Protein AF-A0A9D1RC67-F1 (afdb_monomer_lite)

Secondary structure (DSSP, 8-state):
---------------HHHHHHHHHHHHTT-SSHHHHHHHHHTT------TT-TTHHHHHHHHHHHHHHHHHHHHTTSS----THHHHHHHHHHHHHHHHHT--

Sequence (103 aa):
MKEDNRTEILNFRVTKTEKELIEMYASTKYKNIAPYLRDCALHKEIKIIRGIEGVEYELRRIGNNLNQLTKAVNSGMCNAVDLKEMRQEVAKVWQLLSSLQGK

InterPro domains:
  IPR053842 Mobilization protein NikA-like [PF21983] (5-72)

Structure (mmCIF, N/CA/C/O backbone):
data_AF-A0A9D1RC67-F1
#
_entry.id   AF-A0A9D1RC67-F1
#
loop_
_atom_site.group_PDB
_atom_site.id
_atom_site.type_symbol
_atom_site.label_atom_id
_atom_site.label_alt_id
_atom_site.label_comp_id
_atom_site.label_asym_id
_atom_site.label_entity_id
_atom_site.label_seq_id
_atom_site.pdbx_PDB_ins_code
_atom_site.Cartn_x
_atom_site.Cartn_y
_atom_site.Cartn_z
_atom_site.occupancy
_atom_site.B_iso_or_equiv
_atom_site.auth_seq_id
_atom_site.auth_comp_id
_atom_site.auth_asym_id
_atom_site.auth_atom_id
_atom_site.pdbx_PDB_model_num
ATOM 1 N N . MET A 1 1 ? -8.815 20.784 -7.139 1.00 45.50 1 MET A N 1
ATOM 2 C CA . MET A 1 1 ? -9.467 20.889 -5.815 1.00 45.50 1 MET A CA 1
ATOM 3 C C . MET A 1 1 ? -8.356 21.049 -4.796 1.00 45.50 1 MET A C 1
ATOM 5 O O . MET A 1 1 ? -7.436 20.245 -4.837 1.00 45.50 1 MET A O 1
ATOM 9 N N . LYS A 1 2 ? -8.358 22.116 -3.986 1.00 49.12 2 LYS A N 1
ATOM 10 C CA . LYS A 1 2 ? -7.401 22.232 -2.873 1.00 49.12 2 LYS A CA 1
ATOM 11 C C . LYS A 1 2 ? -7.628 21.033 -1.949 1.00 49.12 2 LYS A C 1
ATOM 13 O O . LYS A 1 2 ? -8.784 20.705 -1.695 1.00 49.12 2 LYS A O 1
ATOM 18 N N . GLU A 1 3 ? -6.561 20.360 -1.525 1.00 60.00 3 GLU A N 1
ATOM 19 C CA . GLU A 1 3 ? -6.663 19.368 -0.454 1.00 60.00 3 GLU A CA 1
ATOM 20 C C . GLU A 1 3 ? -7.233 20.076 0.770 1.00 60.00 3 GLU A C 1
ATOM 22 O O . GLU A 1 3 ? -6.604 20.975 1.325 1.00 60.00 3 GLU A O 1
ATOM 27 N N . ASP A 1 4 ? -8.464 19.726 1.121 1.00 76.56 4 ASP A N 1
ATOM 28 C CA . ASP A 1 4 ? -9.083 20.218 2.335 1.00 76.56 4 ASP A CA 1
ATOM 29 C C . ASP A 1 4 ? -8.418 19.528 3.530 1.00 76.56 4 ASP A C 1
ATOM 31 O O . ASP A 1 4 ? -8.199 18.306 3.528 1.00 76.56 4 ASP A O 1
ATOM 35 N N . ASN A 1 5 ? -8.047 20.315 4.536 1.00 83.19 5 ASN A N 1
ATOM 36 C CA . ASN A 1 5 ? -7.440 19.769 5.738 1.00 83.19 5 ASN A CA 1
ATOM 37 C C . ASN A 1 5 ? -8.509 18.983 6.501 1.00 83.19 5 ASN A C 1
ATOM 39 O O . ASN A 1 5 ? -9.626 19.446 6.698 1.00 83.19 5 ASN A O 1
ATOM 43 N N . ARG A 1 6 ? -8.172 17.772 6.952 1.00 84.88 6 ARG A N 1
ATOM 44 C CA . ARG A 1 6 ? -9.111 16.912 7.687 1.00 84.88 6 ARG A CA 1
ATOM 45 C C . ARG A 1 6 ? -9.259 17.412 9.130 1.00 84.88 6 ARG A C 1
ATOM 47 O O . ARG A 1 6 ? -8.548 16.925 10.005 1.00 84.88 6 ARG A O 1
ATOM 54 N N . THR A 1 7 ? -10.135 18.391 9.351 1.00 92.31 7 THR A N 1
ATOM 55 C CA . THR A 1 7 ? -10.375 19.038 10.657 1.00 92.31 7 THR A CA 1
ATOM 56 C C . THR A 1 7 ? -11.483 18.382 11.479 1.00 92.31 7 THR A C 1
ATOM 58 O O . THR A 1 7 ? -11.442 18.443 12.705 1.00 92.31 7 THR A O 1
ATOM 61 N N . GLU A 1 8 ? -12.444 17.726 10.826 1.00 92.00 8 GLU A N 1
ATOM 62 C CA . GLU A 1 8 ? -13.608 17.128 11.488 1.00 92.00 8 GLU A CA 1
ATOM 63 C C . GLU A 1 8 ? -13.291 15.775 12.146 1.00 92.00 8 GLU A C 1
ATOM 65 O O . GLU A 1 8 ? -12.601 14.926 11.570 1.00 92.00 8 GLU A O 1
ATOM 70 N N . ILE A 1 9 ? -13.836 15.549 13.348 1.00 90.88 9 ILE A N 1
ATOM 71 C CA . ILE A 1 9 ? -13.595 14.349 14.164 1.00 90.88 9 ILE A CA 1
ATOM 72 C C . ILE A 1 9 ? -14.887 13.536 14.307 1.00 90.88 9 ILE A C 1
ATOM 74 O O . ILE A 1 9 ? -15.915 14.052 14.740 1.00 90.88 9 ILE A O 1
ATOM 78 N N . LEU A 1 10 ? -14.812 12.234 14.017 1.00 89.19 10 LEU A N 1
ATOM 79 C CA . LEU A 1 10 ? -15.873 11.264 14.299 1.00 89.19 10 LEU A CA 1
ATOM 80 C C . LEU A 1 10 ? -15.483 10.405 15.505 1.00 89.19 10 LEU A C 1
ATOM 82 O O . LEU A 1 10 ? -14.491 9.680 15.453 1.00 89.19 10 LEU A O 1
ATOM 86 N N . ASN A 1 11 ? -16.285 10.462 16.569 1.00 91.50 11 ASN A N 1
ATOM 87 C CA . ASN A 1 11 ? -16.096 9.672 17.785 1.00 91.50 11 ASN A CA 1
ATOM 88 C C . ASN A 1 11 ? -17.229 8.652 17.935 1.00 91.50 11 ASN A C 1
ATOM 90 O O . ASN A 1 11 ? -18.401 9.007 17.821 1.00 91.50 11 ASN A O 1
ATOM 94 N N . PHE A 1 12 ? -16.892 7.401 18.241 1.00 92.50 12 PHE A N 1
ATOM 95 C CA . PHE A 1 12 ? -17.864 6.347 18.531 1.00 92.50 12 PHE A CA 1
ATOM 96 C C . PHE A 1 12 ? -17.337 5.419 19.626 1.00 92.50 12 PHE A C 1
ATOM 98 O O . PHE A 1 12 ? -16.130 5.306 19.843 1.00 92.50 12 PHE A O 1
ATOM 105 N N . ARG A 1 13 ? -18.258 4.792 20.362 1.00 95.62 13 ARG A N 1
ATOM 106 C CA . ARG A 1 13 ? -17.914 3.829 21.412 1.00 95.62 13 ARG A CA 1
ATOM 107 C C . ARG A 1 13 ? -17.748 2.446 20.799 1.00 95.62 13 ARG A C 1
ATOM 109 O O . ARG A 1 13 ? -18.527 2.065 19.934 1.00 95.62 13 ARG A O 1
ATOM 116 N N . VAL A 1 14 ? -16.762 1.714 21.300 1.00 95.44 14 VAL A N 1
ATOM 117 C CA . VAL A 1 14 ? -16.496 0.318 20.957 1.00 95.44 14 VAL A CA 1
ATOM 118 C C . VAL A 1 14 ? -16.248 -0.471 22.232 1.00 95.44 14 VAL A C 1
ATOM 120 O O . VAL A 1 14 ? -15.740 0.057 23.226 1.00 95.44 14 VAL A O 1
ATOM 123 N N . THR A 1 15 ? -16.599 -1.744 22.202 1.00 97.81 15 THR A N 1
ATOM 124 C CA . THR A 1 15 ? -16.157 -2.734 23.177 1.00 97.81 15 THR A CA 1
ATOM 125 C C . THR A 1 15 ? -14.651 -2.977 23.042 1.00 97.81 15 THR A C 1
ATOM 127 O O . THR A 1 15 ? -14.016 -2.628 22.043 1.00 97.81 15 THR A O 1
ATOM 130 N N . LYS A 1 16 ? -14.056 -3.614 24.056 1.00 97.31 16 LYS A N 1
ATOM 131 C CA . LYS A 1 16 ? -12.637 -3.993 24.023 1.00 97.31 16 LYS A CA 1
ATOM 132 C C . LYS A 1 16 ? -12.325 -4.912 22.834 1.00 97.31 16 LYS A C 1
ATOM 134 O O . LYS A 1 16 ? -11.354 -4.678 22.126 1.00 97.31 16 LYS A O 1
ATOM 139 N N . THR A 1 17 ? -13.186 -5.897 22.588 1.00 96.75 17 THR A N 1
ATOM 140 C CA . THR A 1 17 ? -13.033 -6.860 21.490 1.00 96.75 17 THR A CA 1
ATOM 141 C C . THR A 1 17 ? -13.115 -6.187 20.121 1.00 96.75 17 THR A C 1
ATOM 143 O O . THR A 1 17 ? -12.291 -6.456 19.254 1.00 96.75 17 THR A O 1
ATOM 146 N N . GLU A 1 18 ? -14.056 -5.261 19.922 1.00 95.31 18 GLU A N 1
ATOM 147 C CA . GLU A 1 18 ? -14.144 -4.493 18.672 1.00 95.31 18 GLU A CA 1
ATOM 148 C C . GLU A 1 18 ? -12.891 -3.644 18.439 1.00 95.31 18 GLU A C 1
ATOM 150 O O . GLU A 1 18 ? -12.389 -3.589 17.318 1.00 95.31 18 GLU A O 1
ATOM 155 N N . LYS A 1 19 ? -12.347 -3.023 19.494 1.00 94.62 19 LYS A N 1
ATOM 156 C CA . LYS A 1 19 ? -11.100 -2.257 19.400 1.00 94.62 19 LYS A CA 1
ATOM 157 C C . LYS A 1 19 ? -9.928 -3.131 18.940 1.00 94.62 19 LYS A C 1
ATOM 159 O O . LYS A 1 19 ? -9.220 -2.743 18.014 1.00 94.62 19 LYS A O 1
ATOM 164 N N . GLU A 1 20 ? -9.755 -4.304 19.547 1.00 94.94 20 GLU A N 1
ATOM 165 C CA . GLU A 1 20 ? -8.688 -5.254 19.195 1.00 94.94 20 GLU A CA 1
ATOM 166 C C . GLU A 1 20 ? -8.806 -5.726 17.736 1.00 94.94 20 GLU A C 1
ATOM 168 O O . GLU A 1 20 ? -7.813 -5.769 17.008 1.00 94.94 20 GLU A O 1
ATOM 173 N N . LEU A 1 21 ? -10.026 -6.014 17.272 1.00 93.19 21 LEU A N 1
ATOM 174 C CA . LEU A 1 21 ? -10.278 -6.393 15.879 1.00 93.19 21 LEU A CA 1
ATOM 175 C C . LEU A 1 21 ? -9.953 -5.251 14.906 1.00 93.19 21 LEU A C 1
ATOM 177 O O . LEU A 1 21 ? -9.295 -5.477 13.890 1.00 93.19 21 LEU A O 1
ATOM 181 N N . ILE A 1 22 ? -10.368 -4.019 15.214 1.00 92.12 22 ILE A N 1
ATOM 182 C CA . ILE A 1 22 ? -10.075 -2.841 14.383 1.00 92.12 22 ILE A CA 1
ATOM 183 C C . ILE A 1 22 ? -8.562 -2.618 14.264 1.00 92.12 22 ILE A C 1
ATOM 185 O O . ILE A 1 22 ? -8.066 -2.363 13.165 1.00 92.12 22 ILE A O 1
ATOM 189 N N . GLU A 1 23 ? -7.825 -2.731 15.370 1.00 91.62 23 GLU A N 1
ATOM 190 C CA . GLU A 1 23 ? -6.364 -2.600 15.398 1.00 91.62 23 GLU A CA 1
ATOM 191 C C . GLU A 1 23 ? -5.682 -3.685 14.557 1.00 91.62 23 GLU A C 1
ATOM 193 O O . GLU A 1 23 ? -4.817 -3.378 13.729 1.00 91.62 23 GLU A O 1
ATOM 198 N N . MET A 1 24 ? -6.124 -4.938 14.698 1.00 90.31 24 MET A N 1
ATOM 199 C CA . MET A 1 24 ? -5.618 -6.068 13.920 1.00 90.31 24 MET A CA 1
ATOM 200 C C . MET A 1 24 ? -5.818 -5.849 12.413 1.00 90.31 24 MET A C 1
ATOM 202 O O . MET A 1 24 ? -4.856 -5.931 11.643 1.00 90.31 24 MET A O 1
ATOM 206 N N . TYR A 1 25 ? -7.035 -5.512 11.977 1.00 87.50 25 TYR A N 1
ATOM 207 C CA . TYR A 1 25 ? -7.321 -5.293 10.557 1.00 87.50 25 TYR A CA 1
ATOM 208 C C . TYR A 1 25 ? -6.582 -4.078 9.991 1.00 87.50 25 TYR A C 1
ATOM 210 O O . TYR A 1 25 ? -6.036 -4.152 8.887 1.00 87.50 25 TYR A O 1
ATOM 218 N N . ALA A 1 26 ? -6.489 -2.986 10.756 1.00 89.38 26 ALA A N 1
ATOM 219 C CA . ALA A 1 26 ? -5.733 -1.809 10.345 1.00 89.38 26 ALA A CA 1
ATOM 220 C C . ALA A 1 26 ? -4.250 -2.143 10.122 1.00 89.38 26 ALA A C 1
ATOM 222 O O . ALA A 1 26 ? -3.696 -1.769 9.086 1.00 89.38 26 ALA A O 1
ATOM 223 N N . SER A 1 27 ? -3.632 -2.909 11.030 1.00 86.06 27 SER A N 1
ATOM 224 C CA . SER A 1 27 ? -2.201 -3.254 10.975 1.00 86.06 27 SER A CA 1
ATOM 225 C C . SER A 1 27 ? -1.783 -4.028 9.719 1.00 86.06 27 SER A C 1
ATOM 227 O O . SER A 1 27 ? -0.613 -4.018 9.349 1.00 86.06 27 SER A O 1
ATOM 229 N N . THR A 1 28 ? -2.736 -4.655 9.019 1.00 80.06 28 THR A N 1
ATOM 230 C CA . THR A 1 28 ? -2.442 -5.478 7.838 1.00 80.06 28 THR A CA 1
ATOM 231 C C . THR A 1 28 ? -2.025 -4.642 6.619 1.00 80.06 28 THR A C 1
ATOM 233 O O . THR A 1 28 ? -1.277 -5.123 5.773 1.00 80.06 28 THR A O 1
ATOM 236 N N . LYS A 1 29 ? -2.506 -3.395 6.492 1.00 73.81 29 LYS A N 1
ATOM 237 C CA . LYS A 1 29 ? -2.256 -2.539 5.308 1.00 73.81 29 LYS A CA 1
ATOM 238 C C . LYS A 1 29 ? -1.996 -1.069 5.645 1.00 73.81 29 LYS A C 1
ATOM 240 O O . LYS A 1 29 ? -1.449 -0.330 4.828 1.00 73.81 29 LYS A O 1
ATOM 245 N N . TYR A 1 30 ? -2.385 -0.622 6.835 1.00 83.31 30 TYR A N 1
ATOM 246 C CA . TYR A 1 30 ? -2.345 0.778 7.226 1.00 83.31 30 TYR A CA 1
ATOM 247 C C . TYR A 1 30 ? -1.390 0.993 8.397 1.00 83.31 30 TYR A C 1
ATOM 249 O O . TYR A 1 30 ? -1.362 0.235 9.359 1.00 83.31 30 TYR A O 1
ATOM 257 N N . LYS A 1 31 ? -0.643 2.102 8.350 1.00 79.94 31 LYS A N 1
ATOM 258 C CA . LYS A 1 31 ? 0.209 2.539 9.469 1.00 79.94 31 LYS A CA 1
ATOM 259 C C . LYS A 1 31 ? -0.593 3.062 10.666 1.00 79.94 31 LYS A C 1
ATOM 261 O O . LYS A 1 31 ? -0.067 3.123 11.765 1.00 79.94 31 LYS A O 1
ATOM 266 N N . ASN A 1 32 ? -1.836 3.491 10.434 1.00 86.50 32 ASN A N 1
ATOM 267 C CA . ASN A 1 32 ? -2.714 4.106 11.427 1.00 86.50 32 ASN A CA 1
ATOM 268 C C . ASN A 1 32 ? -4.152 3.600 11.241 1.00 86.50 32 ASN A C 1
ATOM 270 O O . ASN A 1 32 ? -4.575 3.331 10.116 1.00 86.50 32 ASN A O 1
ATOM 274 N N . ILE A 1 33 ? -4.932 3.574 12.323 1.00 90.44 33 ILE A N 1
ATOM 275 C CA . ILE A 1 33 ? -6.341 3.137 12.318 1.00 90.44 33 ILE A CA 1
ATOM 276 C C . ILE A 1 33 ? -7.247 4.121 11.560 1.00 90.44 33 ILE A C 1
ATOM 278 O O . ILE A 1 33 ? -8.173 3.714 10.863 1.00 90.44 33 ILE A O 1
ATOM 282 N N . ALA A 1 34 ? -6.985 5.428 11.659 1.00 90.50 34 ALA A N 1
ATOM 283 C CA . ALA A 1 34 ? -7.868 6.444 11.084 1.00 90.50 34 ALA A CA 1
ATOM 284 C C . ALA A 1 34 ? -8.010 6.359 9.543 1.00 90.50 34 ALA A C 1
ATOM 286 O O . ALA A 1 34 ? -9.133 6.457 9.052 1.00 90.50 34 ALA A O 1
ATOM 287 N N . PRO A 1 35 ? -6.935 6.159 8.749 1.00 89.25 35 PRO A N 1
ATOM 288 C CA . PRO A 1 35 ? -7.054 5.847 7.324 1.00 89.25 35 PRO A CA 1
ATOM 289 C C . PRO A 1 35 ? -7.897 4.602 7.023 1.00 89.25 35 PRO A C 1
ATOM 291 O O . PRO A 1 35 ? -8.754 4.673 6.149 1.00 89.25 35 PRO A O 1
ATOM 294 N N . TYR A 1 36 ? -7.695 3.515 7.774 1.00 91.19 36 TYR A N 1
ATOM 295 C CA . TYR A 1 36 ? -8.447 2.268 7.616 1.00 91.19 36 TYR A CA 1
ATOM 296 C C . TYR A 1 36 ? -9.950 2.492 7.829 1.00 91.19 36 TYR A C 1
ATOM 298 O O . TYR A 1 36 ? -10.747 2.230 6.933 1.00 91.19 36 TYR A O 1
ATOM 306 N N . LEU A 1 37 ? -10.334 3.075 8.970 1.00 91.94 37 LEU A N 1
ATOM 307 C CA . LEU A 1 37 ? -11.741 3.329 9.296 1.00 91.94 37 LEU A CA 1
ATOM 308 C C . LEU A 1 37 ? -12.418 4.278 8.305 1.00 91.94 37 LEU A C 1
ATOM 310 O O . LEU A 1 37 ? -13.589 4.087 7.983 1.00 91.94 37 LEU A O 1
ATOM 314 N N . ARG A 1 38 ? -11.698 5.285 7.794 1.00 91.12 38 ARG A N 1
ATOM 315 C CA . ARG A 1 38 ? -12.237 6.169 6.751 1.00 91.12 38 ARG A CA 1
ATOM 316 C C . ARG A 1 38 ? -12.500 5.424 5.452 1.00 91.12 38 ARG A C 1
ATOM 318 O O . ARG A 1 38 ? -13.540 5.647 4.846 1.00 91.12 38 ARG A O 1
ATOM 325 N N . ASP A 1 39 ? -11.578 4.573 5.015 1.00 90.50 39 ASP A N 1
ATOM 326 C CA . ASP A 1 39 ? -11.757 3.804 3.785 1.00 90.50 39 ASP A CA 1
ATOM 327 C C . ASP A 1 39 ? -12.919 2.806 3.926 1.00 90.50 39 ASP A C 1
ATOM 329 O O . ASP A 1 39 ? -13.744 2.722 3.017 1.00 90.50 39 ASP A O 1
ATOM 333 N N . CYS A 1 40 ? -13.064 2.161 5.091 1.00 87.81 40 CYS A N 1
ATOM 334 C CA . CYS A 1 40 ? -14.236 1.345 5.418 1.00 87.81 40 CYS A CA 1
ATOM 335 C C . CYS A 1 40 ? -15.541 2.157 5.367 1.00 87.81 40 CYS A C 1
ATOM 337 O O . CYS A 1 40 ? -16.488 1.767 4.687 1.00 87.81 40 CYS A O 1
ATOM 339 N N . ALA A 1 41 ? -15.596 3.303 6.055 1.00 89.38 41 ALA A N 1
ATOM 340 C CA . ALA A 1 41 ? -16.797 4.138 6.122 1.00 89.38 41 ALA A CA 1
ATOM 341 C C . ALA A 1 41 ? -17.199 4.694 4.745 1.00 89.38 41 ALA A C 1
ATOM 343 O O . ALA A 1 41 ? -18.381 4.755 4.420 1.00 89.38 41 ALA A O 1
ATOM 344 N N . LEU A 1 42 ? -16.217 5.037 3.908 1.00 91.38 42 LEU A N 1
ATOM 345 C CA . LEU A 1 42 ? -16.423 5.556 2.553 1.00 91.38 42 LEU A CA 1
ATOM 346 C C . LEU A 1 42 ? -16.592 4.458 1.491 1.00 91.38 42 LEU A C 1
ATOM 348 O O . LEU A 1 42 ? -16.540 4.769 0.303 1.00 91.38 42 LEU A O 1
ATOM 352 N N . HIS A 1 43 ? -16.774 3.195 1.899 1.00 81.56 43 HIS A N 1
ATOM 353 C CA . HIS A 1 43 ? -16.983 2.052 1.000 1.00 81.56 43 HIS A CA 1
ATOM 354 C C . HIS A 1 43 ? -15.883 1.912 -0.060 1.00 81.56 43 HIS A C 1
ATOM 356 O O . HIS A 1 43 ? -16.122 1.464 -1.183 1.00 81.56 43 HIS A O 1
ATOM 362 N N . LYS A 1 44 ? -14.650 2.295 0.283 1.00 81.25 44 LYS A N 1
ATOM 363 C CA . LYS A 1 44 ? -13.519 2.039 -0.599 1.00 81.25 44 LYS A CA 1
ATOM 364 C C . LYS A 1 44 ? -13.174 0.565 -0.537 1.00 81.25 44 LYS A C 1
ATOM 366 O O . LYS A 1 44 ? -13.078 -0.025 0.536 1.00 81.25 44 LYS A O 1
ATOM 371 N N . GLU A 1 45 ? -12.946 -0.018 -1.700 1.00 77.12 45 GLU A N 1
ATOM 372 C CA . GLU A 1 45 ? -12.569 -1.416 -1.805 1.00 77.12 45 GLU A CA 1
ATOM 373 C C . GLU A 1 45 ? -11.163 -1.652 -1.220 1.00 77.12 45 GLU A C 1
ATOM 375 O O . GLU A 1 45 ? -10.161 -1.115 -1.703 1.00 77.12 45 GLU A O 1
ATOM 380 N N . ILE A 1 46 ? -11.071 -2.465 -0.163 1.00 76.88 46 ILE A N 1
ATOM 381 C CA . ILE A 1 46 ? -9.800 -2.781 0.502 1.00 76.88 46 ILE A CA 1
ATOM 382 C C . ILE A 1 46 ? -9.267 -4.118 -0.026 1.00 76.88 46 ILE A C 1
ATOM 384 O O . ILE A 1 46 ? -9.516 -5.175 0.546 1.00 76.88 46 ILE A O 1
ATOM 388 N N . LYS A 1 47 ? -8.475 -4.076 -1.104 1.00 72.25 47 LYS A N 1
ATOM 389 C CA . LYS A 1 47 ? -7.751 -5.261 -1.606 1.00 72.25 47 LYS A CA 1
ATOM 390 C C . LYS A 1 47 ? -6.459 -5.486 -0.839 1.00 72.25 47 LYS A C 1
ATOM 392 O O . LYS A 1 47 ? -5.624 -4.577 -0.751 1.00 72.25 47 LYS A O 1
ATOM 397 N N . ILE A 1 48 ? -6.289 -6.698 -0.319 1.00 68.81 48 ILE A N 1
ATOM 398 C CA . ILE A 1 48 ? -5.035 -7.187 0.256 1.00 68.81 48 ILE A CA 1
ATOM 399 C C . ILE A 1 48 ? -4.437 -8.163 -0.754 1.00 68.81 48 ILE A C 1
ATOM 401 O O . ILE A 1 48 ? -4.899 -9.294 -0.878 1.00 68.81 48 ILE A O 1
ATOM 405 N N . ILE A 1 49 ? -3.413 -7.719 -1.477 1.00 70.75 49 ILE A N 1
ATOM 406 C CA . ILE A 1 49 ? -2.651 -8.574 -2.387 1.00 70.75 49 ILE A CA 1
ATOM 407 C C . ILE A 1 49 ? -1.430 -9.057 -1.606 1.00 70.75 49 ILE A C 1
ATOM 409 O O . ILE A 1 49 ? -0.502 -8.288 -1.366 1.00 70.75 49 ILE A O 1
ATOM 413 N N . ARG A 1 50 ? -1.467 -10.309 -1.141 1.00 69.00 50 ARG A N 1
ATOM 414 C CA . ARG A 1 50 ? -0.343 -10.944 -0.435 1.00 69.00 50 ARG A CA 1
ATOM 415 C C . ARG A 1 50 ? 0.652 -11.515 -1.446 1.00 69.00 50 ARG A C 1
ATOM 417 O O . ARG A 1 50 ? 0.238 -11.980 -2.504 1.00 69.00 50 ARG A O 1
ATOM 424 N N . GLY A 1 51 ? 1.941 -11.516 -1.105 1.00 68.62 51 GLY A N 1
ATOM 425 C CA . GLY A 1 51 ? 2.982 -12.156 -1.923 1.00 68.62 51 GLY A CA 1
ATOM 426 C C . GLY A 1 51 ? 3.562 -11.302 -3.056 1.00 68.62 51 GLY A C 1
ATOM 427 O O . GLY A 1 51 ? 4.241 -11.845 -3.920 1.00 68.62 51 GLY A O 1
ATOM 428 N N . ILE A 1 52 ? 3.320 -9.985 -3.0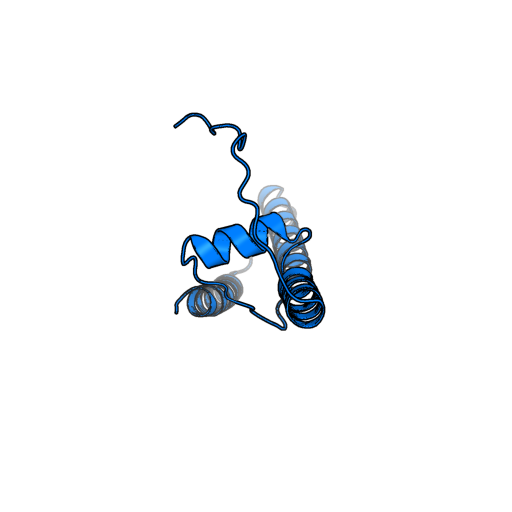60 1.00 72.75 52 ILE A N 1
ATOM 429 C CA . ILE A 1 52 ? 3.991 -9.029 -3.969 1.00 72.75 52 ILE A CA 1
ATOM 430 C C . ILE A 1 52 ? 5.094 -8.216 -3.275 1.00 72.75 52 ILE A C 1
ATOM 432 O O . ILE A 1 52 ? 5.631 -7.272 -3.847 1.00 72.75 52 ILE A O 1
ATOM 436 N N . GLU A 1 53 ? 5.411 -8.559 -2.029 1.00 71.19 53 GLU A N 1
ATOM 437 C CA . GLU A 1 53 ? 6.478 -7.933 -1.251 1.00 71.19 53 GLU A CA 1
ATOM 438 C C . GLU A 1 53 ? 7.824 -8.178 -1.947 1.00 71.19 53 GLU A C 1
ATOM 440 O O . GLU A 1 53 ? 8.176 -9.319 -2.243 1.00 71.19 53 GLU A O 1
ATOM 445 N N . GLY A 1 54 ? 8.569 -7.112 -2.251 1.00 69.44 54 GLY A N 1
ATOM 446 C CA . GLY A 1 54 ? 9.853 -7.202 -2.948 1.00 69.44 54 GLY A CA 1
ATOM 447 C C . GLY A 1 54 ? 9.749 -7.179 -4.475 1.00 69.44 54 GLY A C 1
ATOM 448 O O . GLY A 1 54 ? 10.772 -7.041 -5.150 1.00 69.44 54 GLY A O 1
ATOM 449 N N . VAL A 1 55 ? 8.539 -7.214 -5.048 1.00 80.25 55 VAL A N 1
ATOM 450 C CA . VAL A 1 55 ? 8.344 -7.013 -6.495 1.00 80.25 55 VAL A CA 1
ATOM 451 C C . VAL A 1 55 ? 8.805 -5.613 -6.902 1.00 80.25 55 VAL A C 1
ATOM 453 O O . VAL A 1 55 ? 9.406 -5.447 -7.960 1.00 80.25 55 VAL A O 1
ATOM 456 N N . GLU A 1 56 ? 8.609 -4.602 -6.053 1.00 80.50 56 GLU A N 1
ATOM 457 C CA . GLU A 1 56 ? 9.105 -3.244 -6.283 1.00 80.50 56 GLU A CA 1
ATOM 458 C C . GLU A 1 56 ? 10.637 -3.178 -6.332 1.00 80.50 56 GLU A C 1
ATOM 460 O O . GLU A 1 56 ? 11.208 -2.423 -7.126 1.00 80.50 56 GLU A O 1
ATOM 465 N N . TYR A 1 57 ? 11.307 -3.992 -5.514 1.00 74.25 57 TYR A N 1
ATOM 466 C CA . TYR A 1 57 ? 12.761 -4.069 -5.469 1.00 74.25 57 TYR A CA 1
ATOM 467 C C . TYR A 1 57 ? 13.317 -4.714 -6.743 1.00 74.25 57 TYR A C 1
ATOM 469 O O . TYR A 1 57 ? 14.212 -4.154 -7.385 1.00 74.25 57 TYR A O 1
ATOM 477 N N . GLU A 1 58 ? 12.741 -5.841 -7.159 1.00 76.75 58 GLU A N 1
ATOM 478 C CA . GLU A 1 58 ? 13.148 -6.530 -8.385 1.00 76.75 58 GLU A CA 1
ATOM 479 C C . GLU 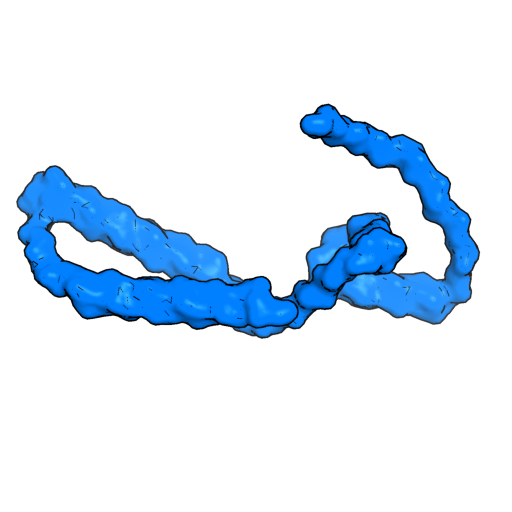A 1 58 ? 12.809 -5.714 -9.642 1.00 76.75 58 GLU A C 1
ATOM 481 O O . GLU A 1 58 ? 13.658 -5.564 -10.523 1.00 76.75 58 GLU A O 1
ATOM 486 N N . LEU A 1 59 ? 11.643 -5.056 -9.698 1.00 82.69 59 LEU A N 1
ATOM 487 C CA . LEU A 1 59 ? 11.302 -4.126 -10.785 1.00 82.69 59 LEU A CA 1
ATOM 488 C C . LEU A 1 59 ? 12.303 -2.971 -10.882 1.00 82.69 59 LEU A C 1
ATOM 490 O O . LEU A 1 59 ? 12.738 -2.612 -11.979 1.00 82.69 59 LEU A O 1
ATOM 494 N N . ARG A 1 60 ? 12.720 -2.404 -9.745 1.00 80.06 60 ARG A N 1
ATOM 495 C CA . ARG A 1 60 ? 13.743 -1.352 -9.713 1.00 80.06 60 ARG A CA 1
ATOM 496 C C . ARG A 1 60 ? 15.095 -1.862 -10.216 1.00 80.06 60 ARG A C 1
ATOM 498 O O . ARG A 1 60 ? 15.773 -1.138 -10.946 1.00 80.06 60 ARG A O 1
ATOM 505 N N . ARG A 1 61 ? 15.495 -3.093 -9.875 1.00 77.38 61 ARG A N 1
ATOM 506 C CA . ARG A 1 61 ? 16.726 -3.713 -10.406 1.00 77.38 61 ARG A CA 1
ATOM 507 C C . ARG A 1 61 ? 16.650 -3.921 -11.915 1.00 77.38 61 ARG A C 1
ATOM 509 O O . ARG A 1 61 ? 17.590 -3.544 -12.613 1.00 77.38 61 ARG A O 1
ATOM 516 N N . ILE A 1 62 ? 15.528 -4.431 -12.421 1.00 80.94 62 ILE A N 1
ATOM 517 C CA . ILE A 1 62 ? 15.288 -4.597 -13.861 1.00 80.94 62 ILE A CA 1
ATOM 518 C C . ILE A 1 62 ? 15.377 -3.241 -14.576 1.00 80.94 62 ILE A C 1
ATOM 520 O O . ILE A 1 62 ? 16.106 -3.114 -15.560 1.00 80.94 62 ILE A O 1
ATOM 524 N N . GLY A 1 63 ? 14.715 -2.207 -14.049 1.00 84.62 63 GLY A N 1
ATOM 525 C CA . GLY A 1 63 ? 14.767 -0.853 -14.606 1.00 84.62 63 GLY A CA 1
ATOM 526 C C . GLY A 1 63 ? 16.180 -0.260 -14.618 1.00 84.62 63 GLY A C 1
ATOM 527 O O . GLY A 1 63 ? 16.598 0.336 -15.612 1.00 84.62 63 GLY A O 1
ATOM 528 N N . ASN A 1 64 ? 16.957 -0.474 -13.553 1.00 81.94 64 ASN A N 1
ATOM 529 C CA . ASN A 1 64 ? 18.349 -0.029 -13.482 1.00 81.94 64 ASN A CA 1
ATOM 530 C C . ASN A 1 64 ? 19.243 -0.738 -14.505 1.00 81.94 64 ASN A C 1
ATOM 532 O O . ASN A 1 64 ? 20.085 -0.085 -15.123 1.00 81.94 64 ASN A O 1
ATOM 536 N N . ASN A 1 65 ? 19.076 -2.049 -14.688 1.00 80.75 65 ASN A N 1
ATOM 537 C CA . ASN A 1 65 ? 19.825 -2.815 -15.684 1.00 80.75 65 ASN A CA 1
ATOM 538 C C . ASN A 1 65 ? 19.470 -2.362 -17.105 1.00 80.75 65 ASN A C 1
ATOM 540 O O . ASN A 1 65 ? 20.364 -2.126 -17.915 1.00 80.75 65 ASN A O 1
ATOM 544 N N . LEU A 1 66 ? 18.181 -2.141 -17.383 1.00 82.25 66 LEU A N 1
ATOM 545 C CA . LEU A 1 66 ? 17.724 -1.600 -18.663 1.00 82.25 66 LEU A CA 1
ATOM 546 C C . LEU A 1 66 ? 18.334 -0.220 -18.941 1.00 82.25 66 LEU A C 1
ATOM 548 O O . LEU A 1 66 ? 18.845 0.019 -20.030 1.00 82.25 66 LEU A O 1
ATOM 552 N N . ASN A 1 67 ? 18.352 0.675 -17.951 1.00 85.06 67 ASN A N 1
ATOM 553 C CA . ASN A 1 67 ? 18.939 2.006 -18.110 1.00 85.06 67 ASN A CA 1
ATOM 554 C C . ASN A 1 67 ? 20.452 1.953 -18.395 1.00 85.06 67 ASN A C 1
ATOM 556 O O . ASN A 1 67 ? 20.967 2.746 -19.182 1.00 85.06 67 ASN A O 1
ATOM 560 N N . GLN A 1 68 ? 21.170 1.015 -17.773 1.00 79.25 68 GLN A N 1
ATOM 561 C CA . GLN A 1 68 ? 22.593 0.789 -18.040 1.00 79.25 68 GLN A CA 1
ATOM 562 C C . GLN A 1 68 ? 22.826 0.284 -19.467 1.00 79.25 68 GLN A C 1
ATOM 564 O O . GLN A 1 68 ? 23.693 0.818 -20.156 1.00 79.25 68 GLN A O 1
ATOM 569 N N . LEU A 1 69 ? 22.018 -0.671 -19.936 1.00 78.00 69 LEU A N 1
ATOM 570 C CA . LEU A 1 69 ? 22.086 -1.171 -21.311 1.00 78.00 69 LEU A CA 1
ATOM 571 C C . LEU A 1 69 ? 21.799 -0.058 -22.328 1.00 78.00 69 LEU A C 1
ATOM 573 O O . LEU A 1 69 ? 22.569 0.121 -23.267 1.00 78.00 69 LEU A O 1
ATOM 577 N N . THR A 1 70 ? 20.764 0.756 -22.104 1.00 82.25 70 THR A N 1
ATOM 578 C CA . THR A 1 70 ? 20.453 1.912 -22.961 1.00 82.25 70 THR A CA 1
ATOM 579 C C . THR A 1 70 ? 21.616 2.903 -23.020 1.00 82.25 70 THR A C 1
ATOM 581 O O . THR A 1 70 ? 21.971 3.380 -24.095 1.00 82.25 70 THR A O 1
ATOM 584 N N . LYS A 1 71 ? 22.255 3.198 -21.880 1.00 81.94 71 LYS A N 1
ATOM 585 C CA . LYS A 1 71 ? 23.440 4.069 -21.841 1.00 81.94 71 LYS A CA 1
ATOM 586 C C . LYS A 1 71 ? 24.630 3.467 -22.588 1.00 81.94 71 LYS A C 1
ATOM 588 O O . LYS A 1 71 ? 25.320 4.200 -23.291 1.00 81.94 71 LYS A O 1
ATOM 593 N N . ALA A 1 72 ? 24.872 2.164 -22.457 1.00 76.25 72 ALA A N 1
ATOM 594 C CA . ALA A 1 72 ? 25.958 1.476 -23.154 1.00 76.25 72 ALA A CA 1
ATOM 595 C C . ALA A 1 72 ? 25.769 1.504 -24.682 1.00 76.25 72 ALA A C 1
ATOM 597 O O . ALA A 1 72 ? 26.717 1.799 -25.407 1.00 76.25 72 ALA A O 1
ATOM 598 N N . VAL A 1 73 ? 24.535 1.314 -25.161 1.00 80.44 73 VAL A N 1
ATOM 599 C CA . VAL A 1 73 ? 24.199 1.430 -26.590 1.00 80.44 73 VAL A CA 1
ATOM 600 C C . VAL A 1 73 ? 24.358 2.871 -27.076 1.00 80.44 73 VAL A C 1
ATOM 602 O O . VAL A 1 73 ? 25.047 3.121 -28.061 1.00 80.44 73 VAL A O 1
ATOM 605 N N . ASN A 1 74 ? 23.787 3.845 -26.361 1.00 79.94 74 ASN A N 1
ATOM 606 C CA . ASN A 1 74 ? 23.838 5.256 -26.769 1.00 79.94 74 ASN A CA 1
ATOM 607 C C . ASN A 1 74 ? 25.254 5.851 -26.743 1.00 79.94 74 ASN A C 1
ATOM 609 O O . ASN A 1 74 ? 25.529 6.808 -27.459 1.00 79.94 74 ASN A O 1
ATOM 613 N N . SER A 1 75 ? 26.147 5.309 -25.913 1.00 81.75 75 SER A N 1
ATOM 614 C CA . SER A 1 75 ? 27.559 5.713 -25.854 1.00 81.75 75 SER A CA 1
ATOM 615 C C . SER A 1 75 ? 28.440 5.007 -26.889 1.00 81.75 75 SER A C 1
ATOM 617 O O . SER A 1 75 ? 29.638 5.272 -26.938 1.00 81.75 75 SER A O 1
ATOM 619 N N . GLY A 1 76 ? 27.874 4.112 -27.707 1.00 78.25 76 GLY A N 1
ATOM 620 C CA . GLY A 1 76 ? 28.617 3.334 -28.698 1.00 78.25 76 GLY A CA 1
ATOM 621 C C . GLY A 1 76 ? 29.510 2.242 -28.099 1.00 78.25 76 GLY A C 1
ATOM 622 O O . GLY A 1 76 ? 30.302 1.649 -28.826 1.00 78.25 76 GLY A O 1
ATOM 623 N N . MET A 1 77 ? 29.393 1.955 -26.793 1.00 69.06 77 MET A N 1
ATOM 624 C CA . MET A 1 77 ? 30.153 0.890 -26.122 1.00 69.06 77 MET A CA 1
ATOM 625 C C . MET A 1 77 ? 29.661 -0.515 -26.493 1.00 69.06 77 MET A C 1
ATOM 627 O O . MET A 1 77 ? 30.407 -1.483 -26.357 1.00 69.06 77 MET A O 1
ATOM 631 N N . CYS A 1 78 ? 28.419 -0.650 -26.961 1.00 67.56 78 CYS A N 1
ATOM 632 C CA . CYS A 1 78 ? 27.889 -1.893 -27.512 1.00 67.56 78 CYS A CA 1
ATOM 633 C C . CYS A 1 78 ? 26.888 -1.622 -28.646 1.00 67.56 78 CYS A C 1
ATOM 635 O O . CYS A 1 78 ? 26.196 -0.606 -28.650 1.00 67.56 78 CYS A O 1
ATOM 637 N N . ASN A 1 79 ? 26.789 -2.545 -29.607 1.00 68.00 79 ASN A N 1
ATOM 638 C CA . ASN A 1 79 ? 25.740 -2.503 -30.625 1.00 68.00 79 ASN A CA 1
ATOM 639 C C . ASN A 1 79 ? 24.445 -3.088 -30.057 1.00 68.00 79 ASN A C 1
ATOM 641 O O . ASN A 1 79 ? 24.476 -4.091 -29.342 1.00 68.00 79 ASN A O 1
ATOM 645 N N . ALA A 1 80 ? 23.307 -2.481 -30.395 1.00 64.81 80 ALA A N 1
ATOM 646 C CA . ALA A 1 80 ? 22.003 -3.031 -30.050 1.00 64.81 80 ALA A CA 1
ATOM 647 C C . ALA A 1 80 ? 21.835 -4.411 -30.710 1.00 64.81 80 ALA A C 1
ATOM 649 O O . ALA A 1 80 ? 21.631 -4.512 -31.918 1.00 64.81 80 ALA A O 1
ATOM 650 N N . VAL A 1 81 ? 21.946 -5.478 -29.919 1.00 66.12 81 VAL A N 1
ATOM 651 C CA . VAL A 1 81 ? 21.499 -6.821 -30.316 1.00 66.12 81 VAL A CA 1
ATOM 652 C C . VAL A 1 81 ? 19.967 -6.808 -30.321 1.00 66.12 81 VAL A C 1
ATOM 654 O O . VAL A 1 81 ? 19.375 -6.060 -29.548 1.00 66.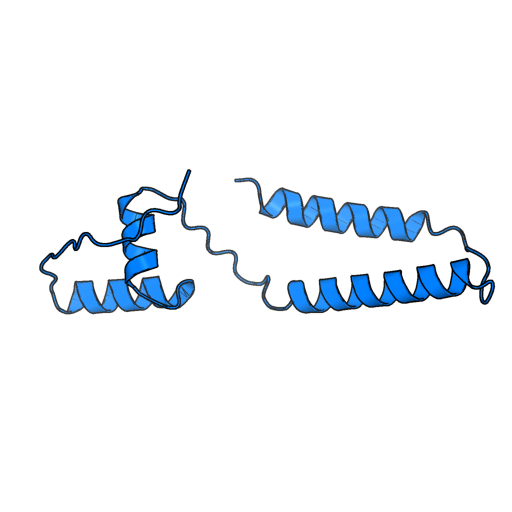12 81 VAL A O 1
ATOM 657 N N . ASP A 1 82 ? 19.307 -7.576 -31.191 1.00 61.88 82 ASP A N 1
ATOM 658 C CA . ASP A 1 82 ? 17.841 -7.578 -31.292 1.00 61.88 82 ASP A CA 1
ATOM 659 C C . ASP A 1 82 ? 17.173 -7.928 -29.942 1.00 61.88 82 ASP A C 1
ATOM 661 O O . ASP A 1 82 ? 17.064 -9.087 -29.551 1.00 61.88 82 ASP A O 1
ATOM 665 N N . LEU A 1 83 ? 16.712 -6.904 -29.210 1.00 68.56 83 LEU A N 1
ATOM 666 C CA . LEU A 1 83 ? 16.062 -7.022 -27.896 1.00 68.56 83 LEU A CA 1
ATOM 667 C C . LEU A 1 83 ? 14.574 -7.396 -28.005 1.00 68.56 83 LEU A C 1
ATOM 669 O O . LEU A 1 83 ? 13.803 -7.195 -27.060 1.00 68.56 83 LEU A O 1
ATOM 673 N N . LYS A 1 84 ? 14.123 -7.889 -29.163 1.00 65.50 84 LYS A N 1
ATOM 674 C CA . LYS A 1 84 ? 12.719 -8.232 -29.411 1.00 65.50 84 LYS A CA 1
ATOM 675 C C . LYS A 1 84 ? 12.164 -9.231 -28.398 1.00 65.50 84 LYS A C 1
ATOM 677 O O . LYS A 1 84 ? 11.062 -8.995 -27.904 1.00 65.50 84 LYS A O 1
ATOM 682 N N . GLU A 1 85 ? 12.925 -10.262 -28.039 1.00 59.31 85 GLU A N 1
ATOM 683 C CA . GLU A 1 85 ? 12.517 -11.246 -27.025 1.00 59.31 85 GLU A CA 1
ATOM 684 C C . GLU A 1 85 ? 12.418 -10.622 -25.626 1.00 59.31 85 GLU A C 1
ATOM 686 O O . GLU A 1 85 ? 11.403 -10.777 -24.951 1.00 59.31 85 GLU A O 1
ATOM 691 N N . MET A 1 86 ? 13.401 -9.809 -25.221 1.00 69.12 86 MET A N 1
ATOM 692 C CA . MET A 1 86 ? 13.361 -9.100 -23.933 1.00 69.12 86 MET A CA 1
ATOM 693 C C . MET A 1 86 ? 12.133 -8.186 -23.835 1.00 69.12 86 MET A C 1
ATOM 695 O O . MET A 1 86 ? 11.447 -8.156 -22.813 1.00 69.12 86 MET A O 1
ATOM 699 N N . ARG A 1 87 ? 11.823 -7.447 -24.905 1.00 73.50 87 ARG A N 1
ATOM 700 C CA . ARG A 1 87 ? 10.654 -6.562 -24.945 1.00 73.50 87 ARG A CA 1
ATOM 701 C C . ARG A 1 87 ? 9.344 -7.349 -24.831 1.00 73.50 87 ARG A C 1
ATOM 703 O O . ARG A 1 87 ? 8.404 -6.859 -24.209 1.00 73.50 87 ARG A O 1
ATOM 710 N N . GLN A 1 88 ? 9.277 -8.553 -25.402 1.00 71.38 88 GLN A N 1
ATOM 711 C CA . GLN A 1 88 ? 8.123 -9.447 -25.264 1.00 71.38 88 GLN A CA 1
ATOM 712 C C . GLN A 1 88 ? 7.976 -9.975 -23.833 1.00 71.38 88 GLN A C 1
ATOM 714 O O . GLN A 1 88 ? 6.870 -9.948 -23.300 1.00 71.38 88 GLN A O 1
ATOM 719 N N . GLU A 1 89 ? 9.063 -10.390 -23.182 1.00 69.81 89 GLU A N 1
ATOM 720 C CA . GLU A 1 89 ? 9.027 -10.862 -21.789 1.00 69.81 89 GLU A CA 1
ATOM 721 C C . GLU A 1 89 ? 8.635 -9.747 -20.805 1.00 69.81 89 GLU A C 1
ATOM 723 O O . GLU A 1 89 ? 7.765 -9.942 -19.956 1.00 69.81 89 GLU A O 1
ATOM 728 N N . VAL A 1 90 ? 9.171 -8.531 -20.972 1.00 79.00 90 VAL A N 1
ATOM 729 C CA . VAL A 1 90 ? 8.765 -7.369 -20.157 1.00 79.00 90 VAL A CA 1
ATOM 730 C C . VAL A 1 90 ? 7.286 -7.025 -20.377 1.00 79.00 90 VAL A C 1
ATOM 732 O O . VAL A 1 90 ? 6.573 -6.722 -19.418 1.00 79.00 90 VAL A O 1
ATOM 735 N N . ALA A 1 91 ? 6.788 -7.121 -21.614 1.00 78.94 91 ALA A N 1
ATOM 736 C CA . ALA A 1 91 ? 5.371 -6.910 -21.909 1.00 78.94 91 ALA A CA 1
ATOM 737 C C . ALA A 1 91 ? 4.466 -7.970 -21.251 1.00 78.94 91 ALA A C 1
ATOM 739 O O . ALA A 1 91 ? 3.388 -7.624 -20.765 1.00 78.94 91 ALA A O 1
ATOM 740 N N . LYS A 1 92 ? 4.903 -9.236 -21.174 1.00 73.88 92 LYS A N 1
ATOM 741 C CA . LYS A 1 92 ? 4.176 -10.305 -20.465 1.00 73.88 92 LYS A CA 1
ATOM 742 C C . LYS A 1 92 ? 4.084 -10.025 -18.967 1.00 73.88 92 LYS A C 1
ATOM 744 O O . LYS A 1 92 ? 2.997 -10.130 -18.405 1.00 73.88 92 LYS A O 1
ATOM 749 N N . VAL A 1 93 ? 5.184 -9.612 -18.330 1.00 79.06 93 VAL A N 1
ATOM 750 C CA . VAL A 1 93 ? 5.188 -9.225 -16.906 1.00 79.06 93 VAL A CA 1
ATOM 751 C C . VAL A 1 93 ? 4.235 -8.055 -16.665 1.00 79.06 93 VAL A C 1
ATOM 753 O O . VAL A 1 93 ? 3.440 -8.088 -15.727 1.00 79.06 93 VAL A O 1
ATOM 756 N N . TRP A 1 94 ? 4.249 -7.050 -17.544 1.00 82.12 94 TRP A N 1
ATOM 757 C CA . TRP A 1 94 ? 3.325 -5.920 -17.465 1.00 82.12 94 TRP A CA 1
ATOM 758 C C . TRP A 1 94 ? 1.854 -6.342 -17.590 1.00 82.12 94 TRP A C 1
ATOM 760 O O . TRP A 1 94 ? 1.021 -5.884 -16.807 1.00 82.12 94 TRP A O 1
ATOM 770 N N . GLN A 1 95 ? 1.524 -7.236 -18.529 1.00 79.00 95 GLN A N 1
ATOM 771 C CA . GLN A 1 95 ? 0.171 -7.786 -18.661 1.00 79.00 95 GLN A CA 1
ATOM 772 C C . GLN A 1 95 ? -0.255 -8.583 -17.422 1.00 79.00 95 GLN A C 1
ATOM 774 O O . GLN A 1 95 ? -1.394 -8.441 -16.980 1.00 79.00 95 GLN A O 1
ATOM 779 N N . LEU A 1 96 ? 0.649 -9.378 -16.841 1.00 78.38 96 LEU A N 1
ATOM 780 C CA . LEU A 1 96 ? 0.379 -10.150 -15.626 1.00 78.38 96 LEU A CA 1
ATOM 781 C C . LEU A 1 96 ? 0.124 -9.238 -14.417 1.00 78.38 96 LEU A C 1
ATOM 783 O O . LEU A 1 96 ? -0.794 -9.467 -13.643 1.00 78.38 96 LEU A O 1
ATOM 787 N N . LEU A 1 97 ? 0.909 -8.170 -14.263 1.00 73.00 97 LEU A N 1
ATOM 788 C CA . LEU A 1 97 ? 0.704 -7.191 -13.192 1.00 73.00 97 LEU A CA 1
ATOM 789 C C . LEU A 1 97 ? -0.584 -6.388 -13.401 1.00 73.00 97 LEU A C 1
ATOM 791 O O . LEU A 1 97 ? -1.321 -6.140 -12.450 1.00 73.00 97 LEU A O 1
ATOM 795 N N . SER A 1 98 ? -0.884 -6.023 -14.647 1.00 77.06 98 SER A N 1
ATOM 796 C CA . SER A 1 98 ? -2.104 -5.292 -15.003 1.00 77.06 98 SER A CA 1
ATOM 797 C C . SER A 1 98 ? -3.365 -6.137 -14.786 1.00 77.06 98 SER A C 1
ATOM 799 O O . SER A 1 98 ? -4.397 -5.603 -14.391 1.00 77.06 98 SER A O 1
ATOM 801 N N . SER A 1 99 ? -3.297 -7.458 -14.985 1.00 75.00 99 SER A N 1
ATOM 802 C CA . SER A 1 99 ? -4.423 -8.358 -14.703 1.00 75.00 99 SER A CA 1
ATOM 803 C C . SER A 1 99 ? -4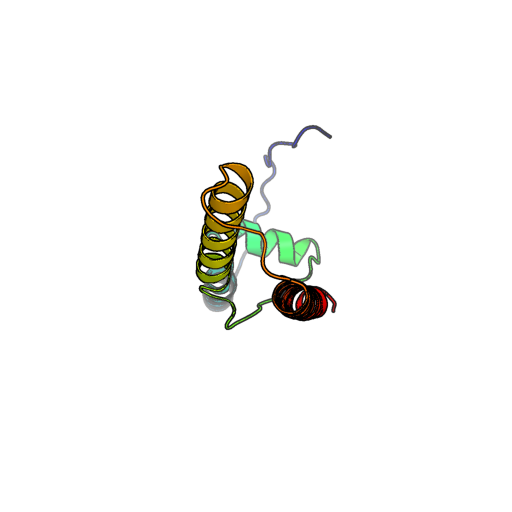.679 -8.529 -13.202 1.00 75.00 99 SER A C 1
ATOM 805 O O . SER A 1 99 ? -5.828 -8.682 -12.798 1.00 75.00 99 SER A O 1
ATOM 807 N N . LEU A 1 100 ? -3.645 -8.404 -12.362 1.00 67.44 100 LEU A N 1
ATOM 808 C CA . LEU A 1 100 ? -3.783 -8.364 -10.900 1.00 67.44 100 LEU A CA 1
ATOM 809 C C . LEU A 1 100 ? -4.391 -7.048 -10.385 1.00 67.44 100 LEU A C 1
ATOM 811 O O . LEU A 1 100 ? -4.932 -7.014 -9.282 1.00 67.44 100 LEU A O 1
ATOM 815 N N . GLN A 1 101 ? -4.326 -5.967 -11.168 1.00 63.16 101 GLN A N 1
ATOM 816 C CA . GLN A 1 101 ? -4.950 -4.681 -10.836 1.00 63.16 101 GL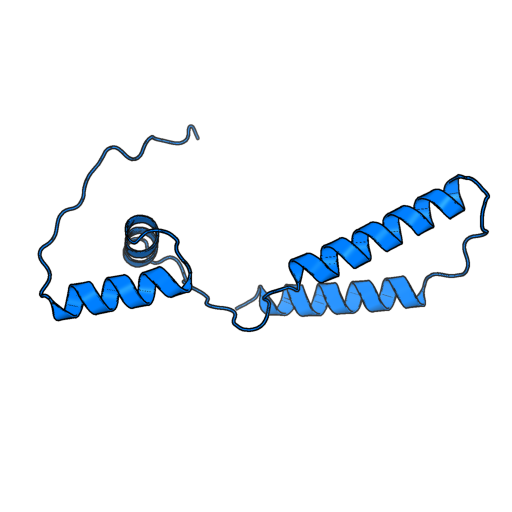N A CA 1
ATOM 817 C C . GLN A 1 101 ? -6.451 -4.629 -11.186 1.00 63.16 101 GLN A C 1
ATOM 819 O O . GLN A 1 101 ? -7.129 -3.679 -10.794 1.00 63.16 101 GLN A O 1
ATOM 824 N N . GLY A 1 102 ? -6.982 -5.643 -11.882 1.00 55.34 102 GLY A N 1
ATOM 825 C CA . GLY A 1 102 ? -8.352 -5.683 -12.394 1.00 55.34 102 GLY A CA 1
ATOM 826 C C . GLY A 1 102 ? -9.199 -6.831 -11.842 1.00 55.34 102 GLY A C 1
ATOM 827 O O . GLY A 1 102 ? -9.356 -7.855 -12.501 1.00 55.34 102 GLY A O 1
ATOM 828 N N . LYS A 1 103 ? -9.779 -6.616 -10.662 1.00 42.53 103 LYS A N 1
ATOM 829 C CA . LYS A 1 103 ? -11.113 -7.061 -10.212 1.00 42.53 103 LYS A CA 1
ATOM 830 C 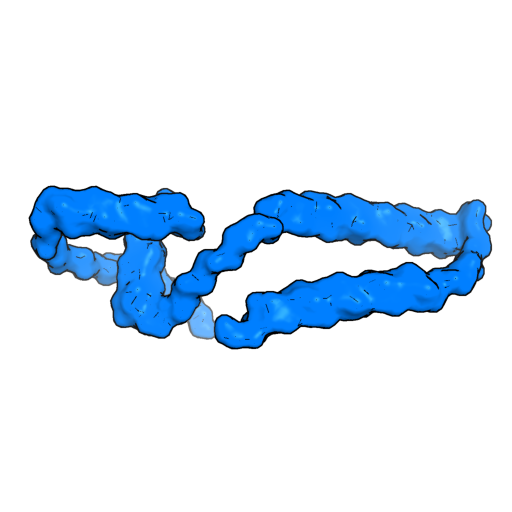C . LYS A 1 103 ? -11.341 -6.478 -8.849 1.00 42.53 103 LYS A C 1
ATOM 832 O O . LYS A 1 103 ? -10.550 -6.830 -7.949 1.00 42.53 103 LYS A O 1
#

Radius of gyration: 22.3 Å; chains: 1; bounding box: 48×34×55 Å

Organism: NCBI:txid2838571

Foldseek 3Di:
DPPDDPPDDDDDDDDPVVVVVLVVVCVQPHPDSVVVVVCVVVVPDDDDDPDCPCVVVVVVVVVVVVVVVVVCCVVVVDPDDPCVVVVVVVVVVVVVVVVVVPD

pLDDT: mean 79.38, std 11.28, range [42.53, 97.81]